Protein AF-A0A263CW49-F1 (afdb_monomer_lite)

Secondary structure (DSSP, 8-state):
--------------------TTSPPPPTT--HHHHHHHHHHHHHHHHHHHHHHHHHH-HHHHHHHHHHHHHHHHHHHHHHHHHHHHHHHHHHHHHH--TT----TT-HHHHHHHHHHHHHHHHHHH--

Structure (mmCIF, N/CA/C/O backbone):
data_AF-A0A263CW49-F1
#
_entry.id   AF-A0A263CW49-F1
#
loop_
_atom_site.group_PDB
_atom_site.id
_atom_site.type_symbol
_atom_site.label_atom_id
_atom_site.label_alt_id
_atom_site.label_comp_id
_atom_site.label_asym_id
_atom_site.label_entity_id
_atom_site.label_seq_id
_atom_site.pdbx_PDB_ins_code
_atom_site.Cartn_x
_atom_site.Cartn_y
_atom_site.Cartn_z
_atom_site.occupancy
_atom_site.B_iso_or_equiv
_atom_site.auth_seq_id
_atom_site.auth_comp_id
_atom_site.auth_asym_id
_atom_site.auth_atom_id
_atom_site.pdbx_PDB_model_num
ATOM 1 N N . MET A 1 1 ? 4.742 48.336 -56.434 1.00 47.12 1 MET A N 1
ATOM 2 C CA . MET A 1 1 ? 4.029 47.048 -56.283 1.00 47.12 1 MET A CA 1
ATOM 3 C C . MET A 1 1 ? 5.049 45.946 -56.022 1.00 47.12 1 MET A C 1
ATOM 5 O O . MET A 1 1 ? 5.746 45.574 -56.951 1.00 47.12 1 MET A O 1
ATOM 9 N N . SER A 1 2 ? 5.190 45.473 -54.781 1.00 49.81 2 SER A N 1
ATOM 10 C CA . SER A 1 2 ? 5.370 44.043 -54.469 1.00 49.81 2 SER A CA 1
ATOM 11 C C . SER A 1 2 ? 5.551 43.845 -52.970 1.00 49.81 2 SER A C 1
ATOM 13 O O . SER A 1 2 ? 6.375 44.474 -52.316 1.00 49.81 2 SER A O 1
ATOM 15 N N . ASN A 1 3 ? 4.680 42.992 -52.456 1.00 54.16 3 ASN A N 1
ATOM 16 C CA . ASN A 1 3 ? 4.465 42.637 -51.071 1.00 54.16 3 ASN A CA 1
ATOM 17 C C . ASN A 1 3 ? 5.457 41.526 -50.690 1.00 54.16 3 ASN A C 1
ATOM 19 O O . ASN A 1 3 ? 5.439 40.468 -51.309 1.00 54.16 3 ASN A O 1
ATOM 23 N N . ALA A 1 4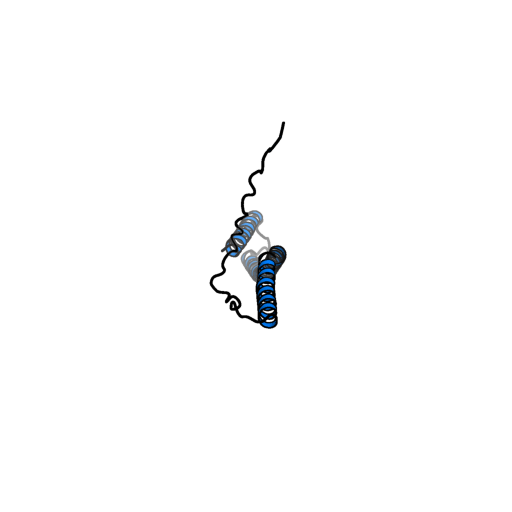 ? 6.299 41.737 -49.679 1.00 54.50 4 ALA A N 1
ATOM 24 C CA . ALA A 1 4 ? 7.113 40.677 -49.076 1.00 54.50 4 ALA A CA 1
ATOM 25 C C . ALA A 1 4 ? 6.914 40.700 -47.555 1.00 54.50 4 ALA A C 1
ATOM 27 O O . ALA A 1 4 ? 7.812 40.964 -46.760 1.00 54.50 4 ALA A O 1
ATOM 28 N N . THR A 1 5 ? 5.659 40.477 -47.172 1.00 58.03 5 THR A N 1
ATOM 29 C CA . THR A 1 5 ? 5.208 40.306 -45.795 1.00 58.03 5 THR A CA 1
ATOM 30 C C . THR A 1 5 ? 5.831 39.049 -45.174 1.00 58.03 5 THR A C 1
ATOM 32 O O . THR A 1 5 ? 5.652 37.940 -45.662 1.00 58.03 5 THR A O 1
ATOM 35 N N . SER A 1 6 ? 6.488 39.245 -44.028 1.00 54.38 6 SER A N 1
ATOM 36 C CA . SER A 1 6 ? 6.464 38.354 -42.859 1.00 54.38 6 SER A CA 1
ATOM 37 C C . SER A 1 6 ? 6.848 36.880 -43.074 1.00 54.38 6 SER A C 1
ATOM 39 O O . SER A 1 6 ? 6.021 35.972 -42.988 1.00 54.38 6 SER A O 1
ATOM 41 N N . ARG A 1 7 ? 8.153 36.604 -43.173 1.00 56.81 7 ARG A N 1
ATOM 42 C CA . ARG A 1 7 ? 8.697 35.283 -42.812 1.00 56.81 7 ARG A CA 1
ATOM 43 C C . ARG A 1 7 ? 8.836 35.217 -41.286 1.00 56.81 7 ARG A C 1
ATOM 45 O O . ARG A 1 7 ? 9.917 35.371 -40.726 1.00 56.81 7 ARG A O 1
ATOM 52 N N . LYS A 1 8 ? 7.685 35.089 -40.617 1.00 56.72 8 LYS A N 1
ATOM 53 C CA . LYS A 1 8 ? 7.547 34.937 -39.164 1.00 56.72 8 LYS A CA 1
ATOM 54 C C . LYS A 1 8 ? 8.493 33.857 -38.632 1.00 56.72 8 LYS A C 1
ATOM 56 O O . LYS A 1 8 ? 8.440 32.713 -39.069 1.00 56.72 8 LYS A O 1
ATOM 61 N N . TYR A 1 9 ? 9.309 34.250 -37.658 1.00 50.66 9 TYR A N 1
ATOM 62 C CA . TYR A 1 9 ? 9.736 33.488 -36.482 1.00 50.66 9 TYR A CA 1
ATOM 63 C C . TYR A 1 9 ? 9.395 31.988 -36.481 1.00 50.66 9 TYR A C 1
ATOM 65 O O . TYR A 1 9 ? 8.467 31.550 -35.802 1.00 50.66 9 TYR A O 1
ATOM 73 N N . ARG A 1 10 ? 10.194 31.170 -37.170 1.00 65.81 10 ARG A N 1
ATOM 74 C CA . ARG A 1 10 ? 10.241 29.730 -36.899 1.00 65.81 10 ARG A CA 1
ATOM 75 C C . ARG A 1 10 ? 11.298 29.515 -35.817 1.00 65.81 10 ARG A C 1
ATOM 77 O O . ARG A 1 10 ? 12.475 29.353 -36.121 1.00 65.81 10 ARG A O 1
ATOM 84 N N . ARG A 1 11 ? 10.898 29.627 -34.545 1.00 64.19 11 ARG A N 1
ATOM 85 C CA . ARG A 1 11 ? 11.788 29.317 -33.414 1.00 64.19 11 ARG A CA 1
ATOM 86 C C . ARG A 1 11 ? 12.133 27.822 -33.488 1.00 64.19 11 ARG A C 1
ATOM 88 O O . ARG A 1 11 ? 11.203 27.022 -33.608 1.00 64.19 11 ARG A O 1
ATOM 95 N N . PRO A 1 12 ? 13.416 27.426 -33.446 1.00 66.50 12 PRO A N 1
ATOM 96 C CA . PRO A 1 12 ? 13.763 26.019 -33.317 1.00 66.50 12 PRO A CA 1
ATOM 97 C C . PRO A 1 12 ? 13.229 25.523 -31.970 1.00 66.50 12 PRO A C 1
ATOM 99 O O . PRO A 1 12 ? 13.521 26.110 -30.927 1.00 66.50 12 PRO A O 1
ATOM 102 N N . VAL A 1 13 ? 12.406 24.475 -31.993 1.00 67.12 13 VAL A N 1
ATOM 103 C CA . VAL A 1 13 ? 12.046 23.748 -30.775 1.00 67.12 13 VAL A CA 1
ATOM 104 C C . VAL A 1 13 ? 13.323 23.053 -30.323 1.00 67.12 13 VAL A C 1
ATOM 106 O O . VAL A 1 13 ? 13.778 22.110 -30.966 1.00 67.12 13 VAL A O 1
ATOM 109 N N . ILE A 1 14 ? 13.942 23.565 -29.262 1.00 62.31 14 ILE A N 1
ATOM 110 C CA . ILE A 1 14 ? 15.033 22.867 -28.589 1.00 62.31 14 ILE A CA 1
ATOM 111 C C . ILE A 1 14 ? 14.366 21.697 -27.871 1.00 62.31 14 ILE A C 1
ATOM 113 O O . ILE A 1 14 ? 13.782 21.864 -26.803 1.00 62.31 14 ILE A O 1
ATOM 117 N N . VAL A 1 15 ? 14.366 20.527 -28.509 1.00 64.88 15 VAL A N 1
ATOM 118 C CA . VAL A 1 15 ? 14.022 19.278 -27.834 1.00 64.88 15 VAL A CA 1
ATOM 119 C C . VAL A 1 15 ? 15.187 18.988 -26.901 1.00 64.88 15 VAL A C 1
ATOM 121 O O . VAL A 1 15 ? 16.223 18.475 -27.318 1.00 64.88 15 VAL A O 1
ATOM 124 N N . THR A 1 16 ? 15.055 19.394 -25.643 1.00 58.44 16 THR A N 1
ATOM 125 C CA . THR A 1 16 ? 15.989 19.006 -24.590 1.00 58.44 16 THR A CA 1
ATOM 126 C C . THR A 1 16 ? 15.700 17.548 -24.258 1.00 58.44 16 THR A C 1
ATOM 128 O O . THR A 1 16 ? 14.916 17.243 -23.362 1.00 58.44 16 THR A O 1
ATOM 131 N N . THR A 1 17 ? 16.263 16.626 -25.038 1.00 64.38 17 THR A N 1
ATOM 132 C CA . THR A 1 17 ? 16.226 15.202 -24.702 1.00 64.38 17 THR A CA 1
ATOM 133 C C . THR A 1 17 ? 16.991 15.032 -23.389 1.00 64.38 17 THR A C 1
ATOM 135 O O . THR A 1 17 ? 18.171 15.401 -23.348 1.00 64.38 17 THR A O 1
ATOM 138 N N . PRO A 1 18 ? 16.369 14.534 -22.304 1.00 60.56 18 PRO A N 1
ATOM 139 C CA . PRO A 1 18 ? 17.100 14.251 -21.080 1.00 60.56 18 PRO A CA 1
ATOM 140 C C . PRO A 1 18 ? 18.159 13.197 -21.409 1.00 60.56 18 PRO A C 1
ATOM 142 O O . PRO A 1 18 ? 17.847 12.074 -21.795 1.00 60.56 18 PRO A O 1
ATOM 145 N N . SER A 1 19 ? 19.428 13.593 -21.345 1.00 54.06 19 SER A N 1
ATOM 146 C CA . SER A 1 19 ? 20.546 12.677 -21.526 1.00 54.06 19 SER A CA 1
ATOM 147 C C . SER A 1 19 ? 20.678 11.858 -20.247 1.00 54.06 19 SER A C 1
ATOM 149 O O . SER A 1 19 ? 21.348 12.301 -19.318 1.00 54.06 19 SER A O 1
ATOM 151 N N . SER A 1 20 ? 20.028 10.693 -20.185 1.00 60.06 20 SER A N 1
ATOM 152 C CA . SER A 1 20 ? 20.302 9.703 -19.139 1.00 60.06 20 SER A CA 1
ATOM 153 C C . SER A 1 20 ? 21.789 9.326 -19.211 1.00 60.06 20 SER A C 1
ATOM 155 O O . SER A 1 20 ? 22.239 8.898 -20.276 1.00 60.06 20 SER A O 1
ATOM 157 N N . PRO A 1 21 ? 22.579 9.542 -18.144 1.00 59.69 21 PRO A N 1
ATOM 158 C CA . PRO A 1 21 ? 24.031 9.373 -18.191 1.00 59.69 21 PRO A CA 1
ATOM 159 C C . PRO A 1 21 ? 24.480 7.905 -18.263 1.00 59.69 21 PRO A C 1
ATOM 161 O O . PRO A 1 21 ? 25.603 7.657 -18.687 1.00 59.69 21 PRO A O 1
ATOM 164 N N . ASP A 1 22 ? 23.606 6.952 -17.922 1.00 63.31 22 ASP A N 1
ATOM 165 C CA . ASP A 1 22 ? 23.983 5.544 -17.720 1.00 63.31 22 ASP A CA 1
ATOM 166 C C . ASP A 1 22 ? 23.523 4.575 -18.819 1.00 63.31 22 ASP A C 1
ATOM 168 O O . ASP A 1 22 ? 23.857 3.395 -18.759 1.00 63.31 22 ASP A O 1
ATOM 172 N N . THR A 1 23 ? 22.787 5.029 -19.841 1.00 66.00 23 THR A N 1
ATOM 173 C CA . THR A 1 23 ? 22.389 4.155 -20.958 1.00 66.00 23 THR A CA 1
ATOM 174 C C . THR A 1 23 ? 23.393 4.312 -22.105 1.00 66.00 23 THR A C 1
ATOM 176 O O . THR A 1 23 ? 23.416 5.374 -22.741 1.00 66.00 23 THR A O 1
ATOM 179 N N . PRO A 1 24 ? 24.228 3.294 -22.403 1.00 70.44 24 PRO A N 1
ATOM 180 C CA . PRO A 1 24 ? 25.146 3.353 -23.532 1.00 70.44 24 PRO A CA 1
ATOM 181 C C . PRO A 1 24 ? 24.330 3.507 -24.810 1.00 70.44 24 PRO A C 1
ATOM 183 O O . PRO A 1 24 ? 23.423 2.719 -25.064 1.00 70.44 24 PRO A O 1
ATOM 186 N N . ARG A 1 25 ? 24.621 4.548 -25.592 1.00 75.62 25 ARG A N 1
ATOM 187 C CA . ARG A 1 25 ? 23.995 4.725 -26.905 1.00 75.62 25 ARG A CA 1
ATOM 188 C C . ARG A 1 25 ? 24.681 3.811 -27.917 1.00 75.62 25 ARG A C 1
ATOM 190 O O . ARG A 1 25 ? 25.881 3.558 -27.764 1.00 75.62 25 ARG A O 1
ATOM 197 N N . PRO A 1 26 ? 23.977 3.398 -28.982 1.00 81.25 26 PRO A N 1
ATOM 198 C CA . PRO A 1 26 ? 24.603 2.696 -30.088 1.00 81.25 26 PRO A CA 1
ATOM 199 C C . PRO A 1 26 ? 25.754 3.533 -30.656 1.00 81.25 26 PRO A C 1
ATOM 201 O O . PRO A 1 26 ? 25.667 4.766 -30.734 1.00 81.25 26 PRO A O 1
ATOM 204 N N . ALA A 1 27 ? 26.843 2.866 -31.037 1.00 80.44 27 ALA A N 1
ATOM 205 C CA . ALA A 1 27 ? 27.970 3.516 -31.695 1.00 80.44 27 ALA A CA 1
ATOM 206 C C . ALA A 1 27 ? 27.534 4.124 -33.043 1.00 80.44 27 ALA A C 1
ATOM 208 O O . ALA A 1 27 ? 26.543 3.710 -33.642 1.00 80.44 27 ALA A O 1
ATOM 209 N N . LYS A 1 28 ? 28.260 5.136 -33.533 1.00 80.69 28 LYS A N 1
ATOM 210 C CA . LYS A 1 28 ? 27.883 5.865 -34.765 1.00 80.69 28 LYS A CA 1
ATOM 211 C C . LYS A 1 28 ? 27.947 5.001 -36.031 1.00 80.69 28 LYS A C 1
ATOM 213 O O . LYS A 1 28 ? 27.364 5.367 -37.044 1.00 80.69 28 LYS A O 1
ATOM 218 N N . ASP A 1 29 ? 28.667 3.895 -35.956 1.00 87.38 29 ASP A N 1
ATOM 219 C CA . ASP A 1 29 ? 28.878 2.862 -36.964 1.00 87.38 29 ASP A CA 1
ATOM 220 C C . ASP A 1 29 ? 28.071 1.581 -36.677 1.00 87.38 29 ASP A C 1
ATOM 222 O O . ASP A 1 29 ? 28.289 0.558 -37.323 1.00 87.38 29 ASP A O 1
ATOM 226 N N . ALA A 1 30 ? 27.128 1.628 -35.725 1.00 85.06 30 ALA A N 1
ATOM 227 C CA . ALA A 1 30 ? 26.263 0.499 -35.412 1.00 85.06 30 ALA A CA 1
ATOM 228 C C . ALA A 1 30 ? 25.410 0.091 -36.624 1.00 85.06 30 ALA A C 1
ATOM 230 O O . ALA A 1 30 ? 24.834 0.923 -37.330 1.00 85.06 30 ALA A O 1
ATOM 231 N N . SER A 1 31 ? 25.315 -1.218 -36.834 1.00 90.44 31 SER A N 1
ATOM 232 C CA . SER A 1 31 ? 24.428 -1.815 -37.836 1.00 90.44 31 SER A CA 1
ATOM 233 C C . SER A 1 31 ? 22.951 -1.624 -37.468 1.00 90.44 31 SER A C 1
ATOM 235 O O . SER A 1 31 ? 22.614 -1.376 -36.309 1.00 90.44 31 SER A O 1
ATOM 237 N N . ALA A 1 32 ? 22.054 -1.755 -38.451 1.00 90.94 32 ALA A N 1
ATOM 238 C CA . ALA A 1 32 ? 20.611 -1.627 -38.234 1.00 90.94 32 ALA A CA 1
ATOM 239 C C . ALA A 1 32 ? 20.103 -2.583 -37.138 1.00 90.94 32 ALA A C 1
ATOM 241 O O . ALA A 1 32 ? 19.413 -2.140 -36.224 1.00 90.94 32 ALA A O 1
ATOM 242 N N . ASP A 1 33 ? 20.547 -3.841 -37.170 1.00 90.56 33 ASP A N 1
ATOM 243 C CA . ASP A 1 33 ? 20.179 -4.873 -36.193 1.00 90.56 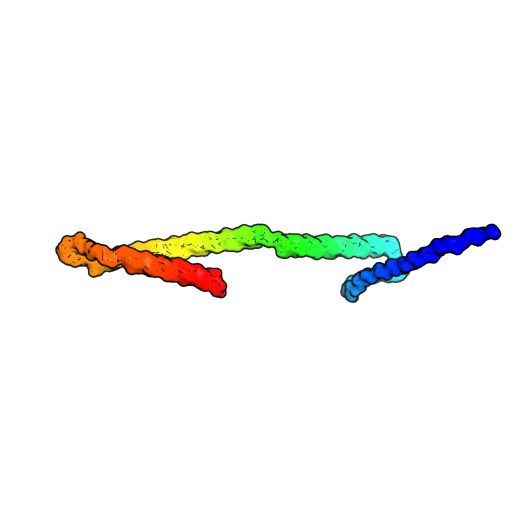33 ASP A CA 1
ATOM 244 C C . ASP A 1 33 ? 20.585 -4.486 -34.760 1.00 90.56 33 ASP A C 1
ATOM 246 O O . ASP A 1 33 ? 19.849 -4.712 -33.801 1.00 9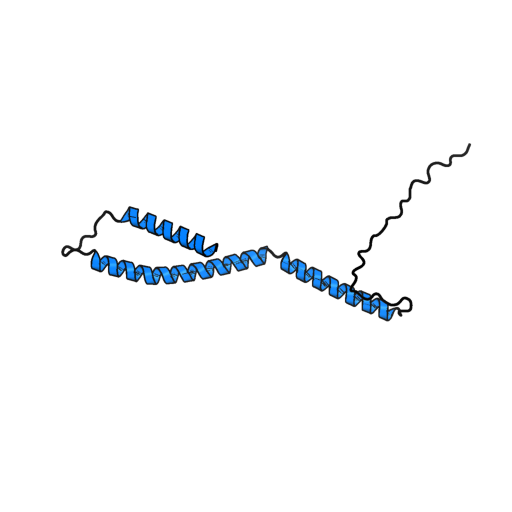0.56 33 ASP A O 1
ATOM 250 N N . GLN A 1 34 ? 21.749 -3.849 -34.594 1.00 85.44 34 GLN A N 1
ATOM 251 C CA . GLN A 1 34 ? 22.223 -3.385 -33.285 1.00 85.44 34 GLN A CA 1
ATOM 252 C C . GLN A 1 34 ? 21.399 -2.207 -32.755 1.00 85.44 34 GLN A C 1
ATOM 254 O O . GLN A 1 34 ? 21.175 -2.105 -31.550 1.00 85.44 34 GLN A O 1
ATOM 259 N N . ILE A 1 35 ? 20.947 -1.318 -33.642 1.00 90.19 35 ILE A N 1
ATOM 260 C CA . ILE A 1 35 ? 20.067 -0.203 -33.273 1.00 90.19 35 ILE A CA 1
ATOM 261 C C . ILE A 1 35 ? 18.685 -0.734 -32.878 1.00 90.19 35 ILE A C 1
ATOM 263 O O . ILE A 1 35 ? 18.111 -0.264 -31.897 1.00 90.19 35 ILE A O 1
ATOM 267 N N . GLU A 1 36 ? 18.160 -1.721 -33.604 1.00 90.62 36 GLU A N 1
ATOM 268 C CA . GLU A 1 36 ? 16.877 -2.354 -33.292 1.00 90.62 36 GLU A CA 1
ATOM 269 C C . GLU A 1 36 ? 16.911 -3.040 -31.920 1.00 90.62 36 GLU A C 1
ATOM 271 O O . GLU A 1 36 ? 16.069 -2.743 -31.070 1.00 90.62 36 GLU A O 1
ATOM 276 N N . ALA A 1 37 ? 17.952 -3.832 -31.647 1.00 89.44 37 ALA A N 1
ATOM 277 C CA . ALA A 1 37 ? 18.148 -4.472 -30.347 1.00 89.44 37 ALA A CA 1
ATOM 278 C C . ALA A 1 37 ? 18.238 -3.458 -29.187 1.00 89.44 37 ALA A C 1
ATOM 280 O O . ALA A 1 37 ? 17.697 -3.687 -28.102 1.00 89.44 37 ALA A O 1
ATOM 281 N N . ASP A 1 38 ? 18.892 -2.313 -29.398 1.00 87.50 38 ASP A N 1
ATOM 282 C CA . ASP A 1 38 ? 19.005 -1.271 -28.373 1.00 87.50 38 ASP A CA 1
ATOM 283 C C . ASP A 1 38 ? 17.672 -0.558 -28.096 1.00 87.50 38 ASP A C 1
ATOM 285 O O . ASP A 1 38 ? 17.338 -0.241 -26.947 1.00 87.50 38 ASP A O 1
ATOM 289 N N . ILE A 1 39 ? 16.874 -0.347 -29.145 1.00 89.88 39 ILE A N 1
ATOM 290 C CA . ILE A 1 39 ? 15.519 0.198 -29.028 1.00 89.88 39 ILE A CA 1
ATOM 291 C C . ILE A 1 39 ? 14.628 -0.773 -28.256 1.00 89.88 39 ILE A C 1
ATOM 293 O O . ILE A 1 39 ? 13.885 -0.337 -27.374 1.00 89.88 39 ILE A O 1
ATOM 297 N N . GLU A 1 40 ? 14.689 -2.068 -28.559 1.00 91.69 40 GLU A N 1
ATOM 298 C CA . GLU A 1 40 ? 13.929 -3.092 -27.838 1.00 91.69 40 GLU A CA 1
ATOM 299 C C . GLU A 1 40 ? 14.307 -3.136 -26.360 1.00 91.69 40 GLU A C 1
ATOM 301 O O . GLU A 1 40 ? 13.426 -3.065 -25.498 1.00 91.69 40 GLU A O 1
ATOM 306 N N . ARG A 1 41 ? 15.610 -3.150 -26.060 1.00 88.88 41 ARG A N 1
ATOM 307 C CA . ARG A 1 41 ? 16.129 -3.080 -24.691 1.00 88.88 41 ARG A CA 1
ATOM 308 C C . ARG A 1 41 ? 15.610 -1.844 -23.958 1.00 88.88 41 ARG A C 1
ATOM 310 O O . ARG A 1 41 ? 15.047 -1.963 -22.873 1.00 88.88 41 ARG A O 1
ATOM 317 N N . THR A 1 42 ? 15.732 -0.667 -24.569 1.00 89.75 42 THR A N 1
ATOM 318 C CA . THR A 1 42 ? 15.287 0.595 -23.960 1.00 89.75 42 THR A CA 1
ATOM 319 C C . THR A 1 42 ? 13.772 0.608 -23.741 1.00 89.75 42 THR A C 1
ATOM 321 O O . THR A 1 42 ? 13.293 1.080 -22.711 1.00 89.75 42 THR A O 1
ATOM 324 N N . ARG A 1 43 ? 12.987 0.063 -24.678 1.00 91.50 43 ARG A N 1
ATOM 325 C CA . ARG A 1 43 ? 11.531 -0.074 -24.514 1.00 91.50 43 ARG A CA 1
ATOM 326 C C . ARG A 1 43 ? 11.173 -1.019 -23.374 1.00 91.50 43 ARG A C 1
ATOM 328 O O . ARG A 1 43 ? 10.247 -0.711 -22.629 1.00 91.50 43 ARG A O 1
ATOM 335 N N . ALA A 1 44 ? 11.895 -2.125 -23.220 1.00 89.56 44 ALA A N 1
ATOM 336 C CA . ALA A 1 44 ? 11.692 -3.055 -22.116 1.00 89.56 44 ALA A CA 1
ATOM 337 C C . ALA A 1 44 ? 12.037 -2.410 -20.762 1.00 89.56 44 ALA A C 1
ATOM 339 O O . ALA A 1 44 ? 11.245 -2.502 -19.824 1.00 89.56 44 ALA A O 1
ATOM 340 N N . GLU A 1 45 ? 13.163 -1.695 -20.674 1.00 85.94 45 G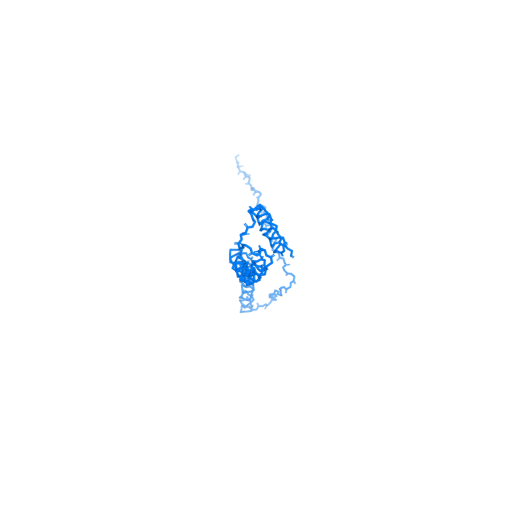LU A N 1
ATOM 341 C CA . GLU A 1 45 ? 13.563 -0.942 -19.476 1.00 85.94 45 GLU A CA 1
ATOM 342 C C . GLU A 1 45 ? 12.501 0.100 -19.094 1.00 85.94 45 GLU A C 1
ATOM 344 O O . GLU A 1 45 ? 12.067 0.162 -17.941 1.00 85.94 45 GLU A O 1
ATOM 349 N N . LEU A 1 46 ? 12.012 0.874 -20.069 1.00 92.00 46 LEU A N 1
ATOM 350 C CA . LEU A 1 46 ? 10.942 1.845 -19.844 1.00 92.00 46 LEU A CA 1
ATOM 351 C C . LEU A 1 46 ? 9.626 1.166 -19.443 1.00 92.00 46 LEU A C 1
ATOM 353 O O . LEU A 1 46 ? 8.975 1.639 -18.513 1.00 92.00 46 LEU A O 1
ATOM 357 N N . GLY A 1 47 ? 9.264 0.047 -20.075 1.00 89.69 47 GLY A N 1
ATOM 358 C CA . GLY A 1 47 ? 8.095 -0.754 -19.702 1.00 89.69 47 GLY A CA 1
ATOM 359 C C . GLY A 1 47 ? 8.143 -1.180 -18.236 1.00 89.69 47 GLY A C 1
ATOM 360 O O . GLY A 1 47 ? 7.231 -0.865 -17.476 1.00 89.69 47 GLY A O 1
ATOM 361 N N . HIS A 1 48 ? 9.268 -1.752 -17.801 1.00 87.75 48 HIS A N 1
ATOM 362 C CA . HIS A 1 48 ? 9.477 -2.140 -16.406 1.00 87.75 48 HIS A CA 1
ATOM 363 C C . HIS A 1 48 ? 9.369 -0.948 -15.438 1.00 87.75 48 HIS A C 1
ATOM 365 O O . HIS A 1 48 ? 8.798 -1.069 -14.353 1.00 87.75 48 HIS A O 1
ATOM 371 N N . THR A 1 49 ? 9.890 0.230 -15.805 1.00 90.00 49 THR A N 1
ATOM 372 C CA . THR A 1 49 ? 9.758 1.423 -14.947 1.00 90.00 49 THR A CA 1
ATOM 373 C C . THR A 1 49 ? 8.324 1.934 -14.846 1.00 90.00 49 THR A C 1
ATOM 375 O O . THR A 1 49 ? 7.922 2.382 -13.771 1.00 90.00 49 THR A O 1
ATOM 378 N N . VAL A 1 50 ? 7.549 1.857 -15.932 1.00 91.31 50 VAL A N 1
ATOM 379 C CA . VAL A 1 50 ? 6.130 2.227 -15.926 1.00 91.31 50 VAL A CA 1
ATOM 380 C C . VAL A 1 50 ? 5.349 1.257 -15.051 1.00 91.31 50 VAL A C 1
ATOM 382 O O . VAL A 1 50 ? 4.608 1.720 -14.190 1.00 91.31 50 VAL A O 1
ATOM 385 N N . ASP A 1 51 ? 5.581 -0.048 -15.182 1.00 85.94 51 ASP A N 1
ATOM 386 C CA . ASP A 1 51 ? 4.925 -1.065 -14.355 1.00 85.94 51 ASP A CA 1
ATOM 387 C C . ASP A 1 51 ? 5.229 -0.863 -12.863 1.00 85.94 51 ASP A C 1
ATOM 389 O O . ASP A 1 51 ? 4.312 -0.790 -12.042 1.00 85.94 51 ASP A O 1
ATOM 393 N N . ALA A 1 52 ? 6.502 -0.658 -12.507 1.00 86.06 52 ALA A N 1
ATOM 394 C CA . ALA A 1 52 ? 6.911 -0.383 -11.130 1.00 86.06 52 ALA A CA 1
ATOM 395 C C . ALA A 1 52 ? 6.315 0.929 -10.583 1.00 86.06 52 ALA A C 1
ATOM 397 O O . ALA A 1 52 ? 6.005 1.040 -9.391 1.00 86.06 52 ALA A O 1
ATOM 398 N N . LEU A 1 53 ? 6.154 1.951 -11.431 1.00 87.69 53 LEU A N 1
ATOM 399 C CA . LEU A 1 53 ? 5.506 3.200 -11.036 1.00 87.69 53 LEU A CA 1
ATOM 400 C C . LEU A 1 53 ? 3.994 3.014 -10.872 1.00 87.69 53 LEU A C 1
ATOM 402 O O . LEU A 1 53 ? 3.427 3.516 -9.903 1.00 87.69 53 LEU A O 1
ATOM 406 N N . SER A 1 54 ? 3.349 2.267 -11.762 1.00 85.50 54 SER A N 1
ATOM 407 C CA . SER A 1 54 ? 1.936 1.908 -11.656 1.00 85.50 54 SER A CA 1
ATOM 408 C C . SER A 1 54 ? 1.653 1.111 -10.385 1.00 85.50 54 SER A C 1
ATOM 410 O O . SER A 1 54 ? 0.686 1.417 -9.690 1.00 85.50 54 SER A O 1
ATOM 412 N N . GLU A 1 55 ? 2.528 0.177 -10.014 1.00 84.38 55 GLU A N 1
ATOM 413 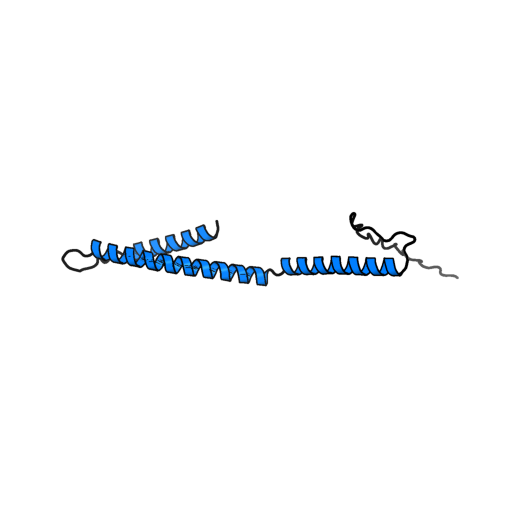C CA . GLU A 1 55 ? 2.441 -0.555 -8.747 1.00 84.38 55 GLU A CA 1
ATOM 414 C C . GLU A 1 55 ? 2.563 0.385 -7.533 1.00 84.38 55 GLU A C 1
ATOM 416 O O . GLU A 1 55 ? 1.773 0.314 -6.586 1.00 84.38 55 GLU A O 1
ATOM 421 N N . LYS A 1 56 ? 3.509 1.334 -7.568 1.00 82.44 56 LYS A N 1
ATOM 422 C CA . LYS A 1 56 ? 3.660 2.344 -6.505 1.00 82.44 56 LYS A CA 1
ATOM 423 C C . LYS A 1 56 ? 2.454 3.279 -6.404 1.00 82.44 56 LYS A C 1
ATOM 425 O O . LYS A 1 56 ? 2.131 3.719 -5.300 1.00 82.44 56 LYS A O 1
ATOM 430 N N . LEU A 1 57 ? 1.811 3.588 -7.529 1.0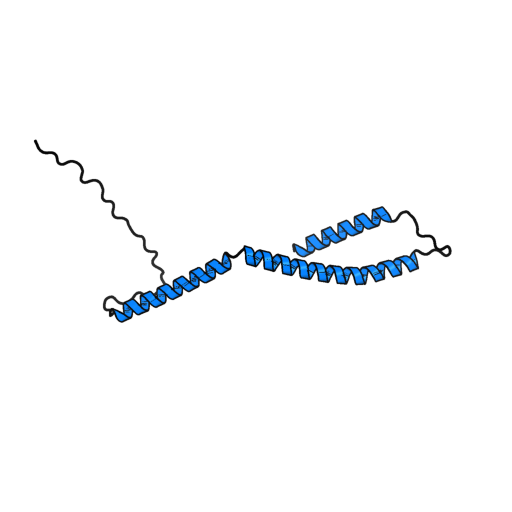0 82.00 57 LEU A N 1
ATOM 431 C CA . LEU A 1 57 ? 0.641 4.463 -7.602 1.00 82.00 57 LEU A CA 1
ATOM 432 C C . LEU A 1 57 ? -0.687 3.729 -7.355 1.00 82.00 57 LEU A C 1
ATOM 434 O O . LEU A 1 57 ? -1.718 4.394 -7.227 1.00 82.00 57 LEU A O 1
ATOM 438 N N . ASP A 1 58 ? -0.687 2.400 -7.196 1.00 86.38 58 ASP A N 1
ATOM 439 C CA . ASP A 1 58 ? -1.864 1.631 -6.773 1.00 86.38 58 ASP A CA 1
ATOM 440 C C . ASP A 1 58 ? -2.140 1.781 -5.264 1.00 86.38 58 ASP A C 1
ATOM 442 O O . ASP A 1 58 ? -2.127 0.847 -4.453 1.00 86.38 58 ASP A O 1
ATOM 446 N N . VAL A 1 59 ? -2.441 3.017 -4.874 1.00 82.12 59 VAL A N 1
ATOM 447 C CA . VAL A 1 59 ? -2.821 3.400 -3.511 1.00 82.12 59 VAL A CA 1
ATOM 448 C C . VAL A 1 59 ? -4.108 2.715 -3.057 1.00 82.12 59 VAL A C 1
ATOM 450 O O . VAL A 1 59 ? -4.334 2.553 -1.860 1.00 82.12 59 VAL A O 1
ATOM 453 N N . LYS A 1 60 ? -4.965 2.294 -3.994 1.00 78.81 60 LYS A N 1
ATOM 454 C CA . LYS A 1 60 ? -6.237 1.637 -3.687 1.00 78.81 60 LYS A CA 1
ATOM 455 C C . LYS A 1 60 ? -6.000 0.224 -3.172 1.00 78.81 60 LYS A C 1
ATOM 457 O O . LYS A 1 60 ? -6.592 -0.145 -2.154 1.00 78.81 60 LYS A O 1
ATOM 462 N N . SER A 1 61 ? -5.154 -0.548 -3.851 1.00 80.56 61 SER A N 1
ATOM 463 C CA . SER A 1 61 ? -4.745 -1.869 -3.374 1.00 80.56 61 SER A CA 1
ATOM 464 C C . SER A 1 61 ? -3.970 -1.760 -2.061 1.00 80.56 61 SER A C 1
ATOM 466 O O . SER A 1 61 ? -4.329 -2.420 -1.085 1.00 80.56 61 SER A O 1
ATOM 468 N N . GLN A 1 62 ? -3.015 -0.826 -1.963 1.00 79.88 62 GLN A N 1
ATOM 469 C CA . GLN A 1 62 ? -2.270 -0.593 -0.717 1.00 79.88 62 GLN A CA 1
ATOM 470 C C . GLN A 1 62 ? -3.189 -0.223 0.463 1.00 79.88 62 GLN A C 1
ATOM 472 O O . GLN A 1 62 ? -3.035 -0.760 1.562 1.00 79.88 62 GLN A O 1
ATOM 477 N N . ALA A 1 63 ? -4.185 0.642 0.246 1.00 83.25 63 ALA A N 1
ATOM 478 C CA . ALA A 1 63 ? -5.151 1.018 1.277 1.00 83.25 63 ALA A CA 1
ATOM 479 C C . ALA A 1 63 ? -6.026 -0.166 1.711 1.00 83.25 63 ALA A C 1
ATOM 481 O O . ALA A 1 63 ? -6.230 -0.360 2.909 1.00 83.25 63 ALA A O 1
ATOM 482 N N . ARG A 1 64 ? -6.515 -0.977 0.764 1.00 82.50 64 ARG A N 1
ATOM 483 C CA . ARG A 1 64 ? -7.300 -2.187 1.069 1.00 82.50 64 ARG A CA 1
ATOM 484 C C . ARG A 1 64 ? -6.495 -3.177 1.903 1.00 82.50 64 ARG A C 1
ATOM 486 O O . ARG A 1 64 ? -6.949 -3.559 2.977 1.00 82.50 64 ARG A O 1
ATOM 493 N N . ASN A 1 65 ? -5.269 -3.475 1.482 1.00 83.44 65 ASN A N 1
ATOM 494 C CA . ASN A 1 65 ? -4.373 -4.367 2.215 1.00 83.44 65 ASN A CA 1
ATOM 495 C C . ASN A 1 65 ? -4.115 -3.857 3.639 1.00 83.44 65 ASN A C 1
ATOM 497 O O . ASN A 1 65 ? -4.101 -4.639 4.590 1.00 83.44 65 ASN A O 1
ATOM 501 N N . LYS A 1 66 ? -3.965 -2.535 3.818 1.00 85.56 66 LYS A N 1
ATOM 502 C CA . LYS A 1 66 ? -3.761 -1.966 5.153 1.00 85.56 66 LYS A CA 1
ATOM 503 C C . LYS A 1 66 ? -5.009 -2.046 6.031 1.00 85.56 66 LYS A C 1
ATOM 505 O O . LYS A 1 66 ? -4.885 -2.288 7.230 1.00 85.56 66 LYS A O 1
ATOM 510 N N . VAL A 1 67 ? -6.195 -1.856 5.456 1.00 87.62 67 VAL A N 1
ATOM 511 C CA . VAL A 1 67 ? -7.469 -2.021 6.171 1.00 87.62 67 VAL A CA 1
ATOM 512 C C . VAL A 1 67 ? -7.649 -3.468 6.623 1.00 87.62 67 VAL A C 1
ATOM 514 O O . VAL A 1 67 ? -8.022 -3.689 7.776 1.00 87.62 67 VAL A O 1
ATOM 517 N N . ASP A 1 68 ? -7.338 -4.437 5.766 1.00 89.94 68 ASP A N 1
ATOM 518 C CA . ASP A 1 68 ? -7.465 -5.855 6.103 1.00 89.94 68 ASP A CA 1
ATOM 519 C C . ASP A 1 68 ? -6.475 -6.275 7.206 1.00 89.94 68 ASP A C 1
ATOM 521 O O . ASP A 1 68 ? -6.890 -6.904 8.183 1.00 89.94 68 ASP A O 1
ATOM 525 N N . ASP A 1 69 ? -5.214 -5.824 7.144 1.00 85.62 69 ASP A N 1
ATOM 526 C CA . ASP A 1 69 ? -4.215 -6.009 8.218 1.00 85.62 69 ASP A CA 1
ATOM 527 C C . ASP A 1 69 ? -4.704 -5.413 9.552 1.00 85.62 69 ASP A C 1
ATOM 529 O O . ASP A 1 69 ? -4.665 -6.066 10.599 1.00 85.62 69 ASP A O 1
ATOM 533 N N . VAL A 1 70 ? -5.243 -4.190 9.530 1.00 87.25 70 VAL A N 1
ATOM 534 C CA . VAL A 1 70 ? -5.790 -3.544 10.736 1.00 87.25 70 VAL A CA 1
ATOM 535 C C . VAL A 1 70 ? -6.996 -4.310 11.280 1.00 87.25 70 VAL A C 1
ATOM 537 O O . VAL A 1 70 ? -7.089 -4.516 12.492 1.00 87.25 70 VAL A O 1
ATOM 540 N N . LYS A 1 71 ? -7.906 -4.765 10.416 1.00 84.56 71 LYS A N 1
ATOM 541 C CA . LYS A 1 71 ? -9.088 -5.538 10.816 1.00 84.56 71 LYS A CA 1
ATOM 542 C C . LYS A 1 71 ? -8.697 -6.869 11.453 1.00 84.56 71 LYS A C 1
ATOM 544 O O . LYS A 1 71 ? -9.277 -7.249 12.476 1.00 84.56 71 LYS A O 1
ATOM 549 N N . GLN A 1 72 ? -7.712 -7.560 10.886 1.00 85.56 72 GLN A N 1
ATOM 550 C CA . GLN A 1 72 ? -7.210 -8.817 11.432 1.00 85.56 72 GLN A CA 1
ATOM 551 C C . GLN A 1 72 ? -6.593 -8.600 12.819 1.00 85.56 72 GLN A C 1
ATOM 553 O O . GLN A 1 72 ? -7.011 -9.255 13.777 1.00 85.56 72 GLN A O 1
ATOM 558 N N . ARG A 1 73 ? -5.706 -7.606 12.962 1.00 82.56 73 ARG A N 1
ATOM 559 C CA . ARG A 1 73 ? -5.101 -7.244 14.257 1.00 82.56 73 ARG A CA 1
ATOM 560 C C . ARG A 1 73 ? -6.144 -6.838 15.295 1.00 82.56 73 ARG A C 1
ATOM 562 O O . ARG A 1 73 ? -6.058 -7.257 16.447 1.00 82.56 73 ARG A O 1
ATOM 569 N N . ALA A 1 74 ? -7.147 -6.055 14.900 1.00 82.88 74 ALA A N 1
ATOM 570 C CA . ALA A 1 74 ? -8.229 -5.644 15.789 1.00 82.88 74 ALA A CA 1
ATOM 571 C C . ALA A 1 74 ? -9.059 -6.845 16.264 1.00 82.88 74 ALA A C 1
ATOM 573 O O . ALA A 1 74 ? -9.393 -6.936 17.442 1.00 82.88 74 ALA A O 1
ATOM 574 N N . THR A 1 75 ? -9.351 -7.794 15.372 1.00 84.50 75 THR A N 1
ATOM 575 C CA . THR A 1 75 ? -10.102 -9.013 15.712 1.00 84.50 75 THR A CA 1
ATOM 576 C C . THR A 1 75 ? -9.318 -9.897 16.682 1.00 84.50 75 THR A C 1
ATOM 578 O O . THR A 1 75 ? -9.883 -10.422 17.642 1.00 84.50 75 THR A O 1
ATOM 581 N N . GLU A 1 76 ? -8.012 -10.043 16.471 1.00 84.88 76 GLU A N 1
ATOM 582 C CA . GLU A 1 76 ? -7.135 -10.827 17.341 1.00 84.88 76 GLU A CA 1
ATOM 583 C C . GLU A 1 76 ? -6.980 -10.194 18.733 1.00 84.88 76 GLU A C 1
ATOM 585 O O . GLU A 1 76 ? -7.116 -10.874 19.758 1.00 84.88 76 GLU A O 1
ATOM 590 N N . GLN A 1 77 ? -6.809 -8.871 18.787 1.00 81.81 77 GLN A N 1
ATOM 591 C CA . GLN A 1 77 ? -6.795 -8.122 20.044 1.00 81.81 77 GLN A CA 1
ATOM 592 C C . GLN A 1 77 ? -8.142 -8.197 20.766 1.00 81.81 77 GLN A C 1
ATOM 594 O O . GLN A 1 77 ? -8.162 -8.404 21.977 1.00 81.81 77 GLN A O 1
ATOM 599 N N . ALA A 1 78 ? -9.262 -8.094 20.046 1.00 80.00 78 ALA A N 1
ATOM 600 C CA . ALA A 1 78 ? -10.596 -8.211 20.627 1.00 80.00 78 ALA A CA 1
ATOM 601 C C . ALA A 1 78 ? -10.838 -9.602 21.226 1.00 80.00 78 ALA A C 1
ATOM 603 O O . ALA A 1 78 ? -11.349 -9.702 22.339 1.00 80.00 78 ALA A O 1
ATOM 604 N N . ARG A 1 79 ? -10.419 -10.676 20.543 1.00 83.38 79 ARG A N 1
ATOM 605 C CA . ARG A 1 79 ? -10.487 -12.044 21.088 1.00 83.38 79 ARG A CA 1
ATOM 606 C C . ARG A 1 79 ? -9.636 -12.185 22.345 1.00 83.38 79 ARG A C 1
ATOM 608 O O . ARG A 1 79 ? -10.118 -12.691 23.355 1.00 83.38 79 ARG A O 1
ATOM 615 N N . THR A 1 80 ? -8.406 -11.678 22.314 1.00 80.25 80 THR A N 1
ATOM 616 C CA . THR A 1 80 ? -7.506 -11.704 23.477 1.00 80.25 80 THR A CA 1
ATOM 617 C C . THR A 1 80 ? -8.104 -10.939 24.659 1.00 80.25 80 THR A C 1
ATOM 619 O O . THR A 1 80 ? -8.132 -11.449 25.781 1.00 80.25 80 THR A O 1
ATOM 622 N N . ALA A 1 81 ? -8.651 -9.749 24.403 1.00 81.25 81 ALA A N 1
ATOM 623 C CA . ALA A 1 81 ? -9.322 -8.927 25.402 1.00 81.25 81 ALA A CA 1
ATOM 624 C C . ALA A 1 81 ? -10.603 -9.585 25.933 1.00 81.25 81 ALA A C 1
ATOM 626 O O . ALA A 1 81 ? -10.884 -9.475 27.119 1.00 81.25 81 ALA A O 1
ATOM 627 N N . GLN A 1 82 ? -11.358 -10.306 25.101 1.00 81.56 82 GLN A N 1
ATOM 628 C CA . GLN A 1 82 ? -12.551 -11.035 25.531 1.00 81.56 82 GLN A CA 1
ATOM 629 C C . GLN A 1 82 ? -12.199 -12.185 26.483 1.00 81.56 82 GLN A C 1
ATOM 631 O O . GLN A 1 82 ? -12.882 -12.372 27.490 1.00 81.56 82 GLN A O 1
ATOM 636 N N . VAL A 1 83 ? -11.125 -12.928 26.198 1.00 82.44 83 VAL A N 1
ATOM 637 C CA . VAL A 1 83 ? -10.640 -14.009 27.072 1.00 82.44 83 VAL A CA 1
ATOM 638 C C . VAL A 1 83 ? -10.191 -13.451 28.425 1.00 82.44 83 VAL A C 1
ATOM 640 O O . VAL A 1 83 ? -10.632 -13.940 29.463 1.00 82.44 83 VAL A O 1
ATOM 643 N N . HIS A 1 84 ? -9.388 -12.384 28.428 1.00 77.69 84 HIS A N 1
ATOM 644 C CA . HIS A 1 84 ? -8.926 -11.749 29.670 1.00 77.69 84 HIS A CA 1
ATOM 645 C C . HIS A 1 84 ? -10.068 -11.045 30.416 1.00 77.69 84 HIS A C 1
ATOM 647 O O . HIS A 1 84 ? -10.144 -11.094 31.640 1.00 77.69 84 HIS A O 1
ATOM 653 N N . GLY A 1 85 ? -10.995 -10.426 29.686 1.00 76.56 85 GLY A N 1
ATOM 654 C CA . GLY A 1 85 ? -12.158 -9.745 30.242 1.00 76.56 85 GLY A CA 1
ATOM 655 C C . GLY A 1 85 ? -13.091 -10.701 30.977 1.00 76.56 85 GLY A C 1
ATOM 656 O O . GLY A 1 85 ? -13.551 -10.364 32.062 1.00 76.56 85 GLY A O 1
ATOM 657 N N . ARG A 1 86 ? -13.312 -11.914 30.449 1.00 77.81 86 ARG A N 1
ATOM 658 C CA . ARG A 1 86 ? -14.083 -12.954 31.153 1.00 77.81 86 ARG A CA 1
ATOM 659 C C . ARG A 1 86 ? -13.458 -13.310 32.500 1.00 77.81 86 ARG A C 1
ATOM 661 O O . ARG A 1 86 ? -14.166 -13.299 33.497 1.00 77.81 86 ARG A O 1
ATOM 668 N N . GLN A 1 87 ? -12.140 -13.500 32.549 1.00 77.25 87 GLN A N 1
ATOM 669 C CA . GLN A 1 87 ? -11.430 -13.795 33.800 1.00 77.25 87 GLN A CA 1
ATOM 670 C C . GLN A 1 87 ? -11.522 -12.642 34.810 1.00 77.25 87 GLN A C 1
ATOM 672 O O . GLN A 1 87 ? -11.679 -12.873 36.006 1.00 77.25 87 GLN A O 1
ATOM 677 N N . ILE A 1 88 ? -11.437 -11.392 34.344 1.00 75.12 88 ILE A N 1
ATOM 678 C CA . ILE A 1 88 ? -11.576 -10.212 35.211 1.00 75.12 88 ILE A CA 1
ATOM 679 C C . ILE A 1 88 ? -13.008 -10.100 35.744 1.00 75.12 88 ILE A C 1
ATOM 681 O O . ILE A 1 88 ? -13.189 -9.802 36.920 1.00 75.12 88 ILE A O 1
ATOM 685 N N . VAL A 1 89 ? -14.019 -10.363 34.911 1.00 73.81 89 VAL A N 1
ATOM 686 C CA . VAL A 1 89 ? -15.433 -10.341 35.318 1.00 73.81 89 VAL A CA 1
ATOM 687 C C . VAL A 1 89 ? -15.740 -11.458 36.313 1.00 73.81 89 VAL A C 1
ATOM 689 O O . VAL A 1 89 ? -16.424 -11.201 37.299 1.00 73.81 89 VAL A O 1
ATOM 692 N N . GLU A 1 90 ? -15.217 -12.666 36.103 1.00 75.00 90 GLU A N 1
ATOM 693 C CA . GLU A 1 90 ? -15.370 -13.790 37.036 1.00 75.00 90 GLU A CA 1
ATOM 694 C C . GLU A 1 90 ? -14.732 -13.475 38.394 1.00 75.00 90 GLU A C 1
ATOM 696 O O . GLU A 1 90 ? -15.418 -13.523 39.414 1.00 75.00 90 GLU A O 1
ATOM 701 N N . ARG A 1 91 ? -13.475 -13.011 38.408 1.00 70.25 91 ARG A N 1
ATOM 702 C CA . ARG A 1 91 ? -12.789 -12.603 39.648 1.00 70.25 91 ARG A CA 1
ATOM 703 C C . ARG A 1 91 ? -13.468 -11.424 40.341 1.00 70.25 91 ARG A C 1
ATOM 705 O O . ARG A 1 91 ? -13.548 -11.382 41.563 1.00 70.25 91 ARG A O 1
ATOM 712 N N . ALA A 1 92 ? -13.978 -10.457 39.579 1.00 67.62 92 ALA A N 1
ATOM 713 C CA . ALA A 1 92 ? -14.733 -9.345 40.141 1.00 67.62 92 ALA A CA 1
ATOM 714 C C . ALA A 1 92 ? -16.068 -9.813 40.733 1.00 67.62 92 ALA A C 1
ATOM 716 O O . ALA A 1 92 ? -16.485 -9.275 41.753 1.00 67.62 92 ALA A O 1
ATOM 717 N N . LYS A 1 93 ? -16.725 -10.817 40.139 1.00 66.88 93 LYS A N 1
ATOM 718 C CA . LYS A 1 93 ? -17.969 -11.398 40.659 1.00 66.88 93 LYS A CA 1
ATOM 719 C C . LYS A 1 93 ? -17.732 -12.172 41.958 1.00 66.88 93 LYS A C 1
ATOM 721 O O . LYS A 1 93 ? -18.544 -12.051 42.869 1.00 66.88 93 LYS A O 1
ATOM 726 N N . GLU A 1 94 ? -16.612 -12.882 42.072 1.00 63.88 94 GLU A N 1
ATOM 727 C CA . GLU A 1 94 ? -16.187 -13.553 43.311 1.00 63.88 94 GLU A CA 1
ATOM 728 C C . GLU A 1 94 ? -15.855 -12.552 44.425 1.00 63.88 94 GLU A C 1
ATOM 730 O O . GLU A 1 94 ? -16.287 -12.727 45.557 1.00 63.88 94 GLU A O 1
ATOM 735 N N . LEU A 1 95 ? -15.158 -11.460 44.101 1.00 61.97 95 LEU A N 1
ATOM 736 C CA . LEU A 1 95 ? -14.773 -10.434 45.081 1.00 61.97 95 LEU A CA 1
ATOM 737 C C . LEU A 1 95 ? -15.891 -9.428 45.410 1.00 61.97 95 LEU A C 1
ATOM 739 O O . LEU A 1 95 ? -15.786 -8.703 46.396 1.00 61.97 95 LEU A O 1
ATOM 743 N N . SER A 1 96 ? -16.938 -9.346 44.583 1.00 55.06 96 SER A N 1
ATOM 744 C CA . SER A 1 96 ? -18.052 -8.391 44.751 1.00 55.06 96 SER A CA 1
ATOM 745 C C . SER A 1 96 ? -19.357 -9.042 45.206 1.00 55.06 96 SER A C 1
ATOM 747 O O . SER A 1 96 ? -20.350 -8.331 45.373 1.00 55.06 96 SER A O 1
ATOM 749 N N . THR A 1 97 ? -19.377 -10.364 45.391 1.00 56.81 97 THR A N 1
ATOM 750 C CA . THR A 1 97 ? -20.499 -11.047 46.038 1.00 56.81 97 THR A CA 1
ATOM 751 C C . THR A 1 97 ? -20.263 -10.991 47.540 1.00 56.81 97 THR A C 1
ATOM 753 O O . THR A 1 97 ? -19.488 -11.765 48.086 1.00 56.81 97 THR A O 1
ATOM 756 N N . ASP A 1 98 ? -20.902 -10.025 48.195 1.00 56.66 98 ASP A N 1
ATOM 757 C CA . ASP A 1 98 ? -21.080 -10.049 49.647 1.00 56.66 98 ASP A CA 1
ATOM 758 C C . ASP A 1 98 ? -21.966 -11.254 50.027 1.00 56.66 98 ASP A C 1
ATOM 760 O O . ASP A 1 98 ? -22.690 -11.763 49.161 1.00 56.66 98 ASP A O 1
ATOM 764 N N . GLU A 1 99 ? -21.959 -11.699 51.290 1.00 54.12 99 GLU A N 1
ATOM 765 C CA . GLU A 1 99 ? -22.636 -12.929 51.781 1.00 54.12 99 GLU A CA 1
ATOM 766 C C . GLU A 1 99 ? -24.157 -13.013 51.479 1.00 54.12 99 GLU A C 1
ATOM 768 O O . GLU A 1 99 ? -24.811 -14.015 51.758 1.00 54.12 99 GLU A O 1
ATOM 773 N N . GLN A 1 100 ? -24.735 -11.973 50.871 1.00 53.19 100 GLN A N 1
ATOM 774 C CA . GLN A 1 100 ? -26.156 -11.794 50.570 1.00 53.19 100 GLN A CA 1
ATOM 775 C C . GLN A 1 100 ? -26.480 -11.689 49.061 1.00 53.19 100 GLN A C 1
ATOM 777 O O . GLN A 1 100 ? -27.622 -11.409 48.699 1.00 53.19 100 GLN A O 1
ATOM 782 N N . GLY A 1 101 ? -25.519 -11.911 48.153 1.00 54.12 101 GLY A N 1
ATOM 783 C CA . GLY A 1 101 ? -25.817 -12.149 46.729 1.00 54.12 101 GLY A CA 1
ATOM 784 C C . GLY A 1 101 ? -26.307 -10.944 45.908 1.00 54.12 101 GLY A C 1
ATOM 785 O O . GLY A 1 101 ? -26.843 -11.135 44.815 1.00 54.12 101 GLY A O 1
ATOM 786 N N . THR A 1 102 ? -26.137 -9.707 46.386 1.00 55.25 102 THR A N 1
ATOM 787 C CA . THR A 1 102 ? -26.631 -8.496 45.703 1.00 55.25 102 THR A CA 1
ATOM 788 C C . THR A 1 102 ? -25.494 -7.640 45.109 1.00 55.25 102 THR A C 1
ATOM 790 O O . THR A 1 102 ? -24.620 -7.175 45.840 1.00 55.25 102 THR A O 1
ATOM 793 N N . PRO A 1 103 ? -25.466 -7.390 43.781 1.00 54.28 103 PRO A N 1
ATOM 794 C CA . PRO A 1 103 ? -24.454 -6.533 43.158 1.00 54.28 103 PRO A CA 1
ATOM 795 C C . PRO A 1 103 ? -24.707 -5.042 43.454 1.00 54.28 103 PRO A C 1
ATOM 797 O O . PRO A 1 103 ? -25.828 -4.550 43.320 1.00 54.28 103 PRO A O 1
ATOM 800 N N . LYS A 1 104 ? -23.653 -4.293 43.819 1.00 52.03 104 LYS A N 1
ATOM 801 C CA . LYS A 1 104 ? -23.739 -2.850 44.124 1.00 52.03 104 LYS A CA 1
ATOM 802 C C . LYS A 1 104 ? -24.124 -2.025 42.872 1.00 52.03 104 LYS A C 1
ATOM 804 O O . LYS A 1 104 ? -23.444 -2.131 41.851 1.00 52.03 104 LYS A O 1
ATOM 809 N N . PRO A 1 105 ? -25.134 -1.133 42.934 1.00 49.16 105 PRO A N 1
ATOM 810 C CA . PRO A 1 105 ? -25.684 -0.427 41.764 1.00 49.16 105 PRO A CA 1
ATOM 811 C C . PRO A 1 105 ? -24.836 0.741 41.204 1.00 49.16 105 PRO A C 1
ATOM 813 O O . PRO A 1 105 ? -25.226 1.356 40.216 1.00 49.16 105 PRO A O 1
ATOM 816 N N . ALA A 1 106 ? -23.668 1.060 41.775 1.00 51.94 106 ALA A N 1
ATOM 817 C CA . ALA A 1 106 ? -22.874 2.250 41.412 1.00 51.94 106 ALA A CA 1
ATOM 818 C C . ALA A 1 106 ? -21.883 2.064 40.233 1.00 51.94 106 ALA A C 1
ATOM 820 O O . ALA A 1 106 ? -21.116 2.968 39.909 1.00 51.94 106 ALA A O 1
ATOM 821 N N . VAL A 1 107 ? -21.883 0.905 39.569 1.00 54.53 107 VAL A N 1
ATOM 822 C CA . VAL A 1 107 ? -20.860 0.501 38.582 1.00 54.53 107 VAL A CA 1
ATOM 823 C C . VAL A 1 107 ? -20.967 1.112 37.159 1.00 54.53 107 VAL A C 1
ATOM 825 O O . VAL A 1 107 ? -19.926 1.204 36.498 1.00 54.53 107 VAL A O 1
ATOM 828 N N . PRO A 1 108 ? -22.121 1.571 36.622 1.00 56.97 108 PRO A N 1
ATOM 829 C CA . PRO A 1 108 ? -22.228 1.780 35.174 1.00 56.97 108 PRO A CA 1
ATOM 830 C C . PRO A 1 108 ? -21.389 2.954 34.636 1.00 56.97 108 PRO A C 1
ATOM 832 O O . PRO A 1 108 ? -20.851 2.845 33.536 1.00 56.97 108 PRO A O 1
ATOM 835 N N . LEU A 1 109 ? -21.191 4.042 35.395 1.00 59.50 109 LEU A N 1
ATOM 836 C CA . LEU A 1 109 ? -20.391 5.183 34.913 1.00 59.50 109 LEU A CA 1
ATOM 837 C C . LEU A 1 109 ? -18.885 4.878 34.830 1.00 59.50 109 LEU A C 1
ATOM 839 O O . LEU A 1 109 ? -18.225 5.281 33.871 1.00 59.50 109 LEU A O 1
ATOM 843 N N . ALA A 1 110 ? -18.337 4.148 35.806 1.00 61.75 110 ALA A N 1
ATOM 844 C CA . ALA A 1 110 ? -16.912 3.809 35.831 1.00 61.75 110 ALA A CA 1
ATOM 845 C C . ALA A 1 110 ? -16.537 2.839 34.697 1.00 61.75 110 ALA A C 1
ATOM 847 O O . ALA A 1 110 ? -15.480 2.978 34.081 1.00 61.75 110 ALA A O 1
ATOM 848 N N . ALA A 1 111 ? -17.434 1.904 34.366 1.00 71.00 111 ALA A N 1
ATOM 849 C CA . ALA A 1 111 ? -17.236 0.955 33.273 1.00 71.00 111 ALA A CA 1
ATOM 850 C C . ALA A 1 111 ? -17.192 1.640 31.895 1.00 71.00 111 ALA A C 1
ATOM 852 O O . ALA A 1 111 ? -16.360 1.285 31.059 1.00 71.00 111 ALA A O 1
ATOM 853 N N . VAL A 1 112 ? -18.034 2.655 31.662 1.00 74.94 112 VAL A N 1
ATOM 854 C CA . VAL A 1 112 ? -18.049 3.406 30.393 1.00 74.94 112 VAL A CA 1
ATOM 855 C C . VAL A 1 112 ? -16.757 4.206 30.210 1.00 74.94 112 VAL A C 1
ATOM 857 O O . VAL A 1 112 ? -16.158 4.166 29.135 1.00 74.94 112 VAL A O 1
ATOM 860 N N . LEU A 1 113 ? -16.271 4.878 31.259 1.00 76.94 113 LEU A N 1
ATOM 861 C CA . LEU A 1 113 ? -15.001 5.614 31.206 1.00 76.94 113 LEU A CA 1
ATOM 862 C C . LEU A 1 113 ? -13.795 4.681 31.006 1.00 76.94 113 LEU A C 1
ATOM 864 O O . LEU A 1 113 ? -12.896 4.990 30.219 1.00 76.94 113 LEU A O 1
ATOM 868 N N . ALA A 1 114 ? -13.785 3.515 31.655 1.00 78.38 114 ALA A N 1
ATOM 869 C CA . ALA A 1 114 ? -12.758 2.496 31.443 1.00 78.38 114 ALA A CA 1
ATOM 870 C C . ALA A 1 114 ? -12.782 1.947 30.002 1.00 78.38 114 ALA A C 1
ATOM 872 O O . ALA A 1 114 ? -11.740 1.829 29.362 1.00 78.38 114 ALA A O 1
ATOM 873 N N . ALA A 1 115 ? -13.965 1.686 29.440 1.00 79.81 115 ALA A N 1
ATOM 874 C CA . ALA A 1 115 ? -14.089 1.244 28.053 1.00 79.81 115 ALA A CA 1
ATOM 875 C C . ALA A 1 115 ? -13.594 2.316 27.064 1.00 79.81 115 ALA A C 1
ATOM 877 O O . ALA A 1 115 ? -12.818 2.008 26.158 1.00 79.81 115 ALA A O 1
ATOM 878 N N . LEU A 1 116 ? -13.976 3.583 27.263 1.00 84.69 116 LEU A N 1
ATOM 879 C CA . LEU A 1 116 ? -13.534 4.695 26.414 1.00 84.69 116 LEU A CA 1
ATOM 880 C C . LEU A 1 116 ? -12.017 4.904 26.472 1.00 84.69 116 LEU A C 1
ATOM 882 O O . LEU A 1 116 ? -11.387 5.116 25.436 1.00 84.69 116 LEU A O 1
ATOM 886 N N . THR A 1 117 ? -11.412 4.809 27.657 1.00 82.88 117 THR A N 1
ATOM 887 C CA . THR A 1 117 ? -9.953 4.927 27.806 1.00 82.88 117 THR A CA 1
ATOM 888 C C . THR A 1 117 ? -9.215 3.763 27.152 1.00 82.88 117 THR A C 1
ATOM 890 O O . THR A 1 117 ? -8.234 4.009 26.451 1.00 82.88 117 THR A O 1
ATOM 893 N N . VAL A 1 118 ? -9.703 2.524 27.277 1.00 83.12 118 VAL A N 1
ATOM 894 C CA . VAL A 1 118 ? -9.131 1.356 26.581 1.00 83.12 118 VAL A CA 1
ATOM 895 C C . VAL A 1 118 ? -9.208 1.525 25.063 1.00 83.12 118 VAL A C 1
ATOM 897 O O . VAL A 1 118 ? -8.207 1.308 24.379 1.00 83.12 118 VAL A O 1
ATOM 900 N N . VAL A 1 119 ? -10.350 1.974 24.529 1.00 83.38 119 VAL A N 1
ATOM 901 C CA . VAL A 1 119 ? -10.509 2.251 23.090 1.00 83.38 119 VAL A CA 1
ATOM 902 C C . VAL A 1 119 ? -9.540 3.344 22.635 1.00 83.38 119 VAL A C 1
ATOM 904 O O . VAL A 1 119 ? -8.830 3.170 21.644 1.00 83.38 119 VAL A O 1
ATOM 907 N N . LEU A 1 120 ? -9.446 4.450 23.375 1.00 86.50 120 LEU A N 1
ATOM 908 C CA . LEU A 1 120 ? -8.549 5.557 23.042 1.00 86.50 120 LEU A CA 1
ATOM 909 C C . LEU A 1 120 ? -7.071 5.133 23.076 1.00 86.50 120 LEU A C 1
ATOM 911 O O . LEU A 1 120 ? -6.289 5.533 22.212 1.00 86.50 120 LEU A O 1
ATOM 915 N N . LEU A 1 121 ? -6.682 4.292 24.035 1.00 80.25 121 LEU A N 1
ATOM 916 C CA . LEU A 1 121 ? -5.316 3.784 24.174 1.00 80.25 121 LEU A CA 1
ATOM 917 C C . LEU A 1 121 ? -4.985 2.753 23.083 1.00 80.25 121 LEU A C 1
ATOM 919 O O . LEU A 1 121 ? -3.889 2.802 22.523 1.00 80.25 121 LEU A O 1
ATOM 923 N N . ALA A 1 122 ? -5.939 1.898 22.700 1.00 77.12 122 ALA A N 1
ATOM 924 C CA . ALA A 1 122 ? -5.802 0.990 21.560 1.00 77.12 122 ALA A CA 1
ATOM 925 C C . ALA A 1 122 ? -5.593 1.761 20.243 1.00 77.12 122 ALA A C 1
ATOM 927 O O . ALA A 1 122 ? -4.657 1.463 19.501 1.00 77.12 122 ALA A O 1
ATOM 928 N N . VAL A 1 123 ? -6.376 2.821 20.004 1.00 80.75 123 VAL A N 1
ATOM 929 C CA . VAL A 1 123 ? -6.206 3.709 18.836 1.00 80.75 123 VAL A CA 1
ATOM 930 C C . VAL A 1 123 ? -4.864 4.445 18.877 1.00 80.75 123 VAL A C 1
ATOM 932 O O . VAL A 1 123 ? -4.215 4.634 17.849 1.00 80.75 123 VAL A O 1
ATOM 935 N N . ARG A 1 124 ? -4.404 4.867 20.059 1.00 83.44 124 ARG A N 1
ATOM 936 C CA . ARG A 1 124 ? -3.113 5.555 20.203 1.00 83.44 124 ARG A CA 1
ATOM 937 C C . ARG A 1 124 ? -1.927 4.608 20.002 1.00 83.44 124 ARG A C 1
ATOM 939 O O . ARG A 1 124 ? -0.904 5.036 19.474 1.00 83.44 124 ARG A O 1
ATOM 946 N N . ARG A 1 125 ? -2.071 3.336 20.384 1.00 77.50 125 ARG A N 1
ATOM 947 C CA . ARG A 1 125 ? -1.075 2.277 20.172 1.00 77.50 125 ARG A CA 1
ATOM 948 C C . ARG A 1 125 ? -1.038 1.787 18.727 1.00 77.50 125 ARG A C 1
ATOM 950 O O . ARG A 1 125 ? 0.026 1.399 18.279 1.00 77.50 125 ARG A O 1
ATOM 957 N N . SER A 1 126 ? -2.149 1.830 17.993 1.00 68.19 126 SER A N 1
ATOM 958 C CA . SER A 1 126 ? -2.154 1.495 16.561 1.00 68.19 126 SER A CA 1
ATOM 959 C C . SER A 1 126 ? -1.587 2.609 15.673 1.00 68.19 126 SER A C 1
ATOM 961 O O . SER A 1 126 ? -1.364 2.384 14.487 1.00 68.19 126 SER A O 1
ATOM 963 N N . ARG A 1 127 ? -1.422 3.824 16.218 1.00 68.00 127 ARG A N 1
ATOM 964 C CA . ARG A 1 127 ? -0.853 4.994 15.526 1.00 68.00 127 ARG A CA 1
ATOM 965 C C . ARG A 1 127 ? 0.634 5.232 15.816 1.00 68.00 127 ARG A C 1
ATOM 967 O O . ARG A 1 127 ? 1.216 6.090 15.161 1.00 68.00 127 ARG A O 1
ATOM 974 N N . ARG A 1 128 ? 1.209 4.556 16.813 1.00 57.59 128 ARG A N 1
ATOM 975 C CA . ARG A 1 128 ? 2.650 4.564 17.106 1.00 57.59 128 ARG A CA 1
ATOM 976 C C . ARG A 1 128 ? 3.295 3.334 16.496 1.00 57.59 128 ARG A C 1
ATOM 978 O O . ARG A 1 128 ? 4.448 3.476 16.053 1.00 57.59 128 ARG A O 1
#

InterPro domains:
  IPR022062 Protein of unknown function DUF3618 [PF12277] (30-74)

Sequence (128 aa):
MSNATSRKYRRPVIVTTPSSPDTPRPAKDASADQIEADIERTRAELGHTVDALSEKLDVKSQARNKVDDVKQRATEQARTAQVHGRQIVERAKELSTDEQGTPKPAVPLAAVLAALTVVLLAVRRSRR

Radius of gyration: 35.89 Å; chains: 1; bounding box: 56×61×108 Å

pLDDT: mean 74.69, std 12.99, range [47.12, 92.0]

Organism: NCBI:txid1854586

Foldseek 3Di:
DDDDDDPDDPDPPPPPDPPPPPQDQDDPPDDPVRNVVSVVVVVVVVVVVVVVVVVVVPVVVVVVVVVVVVVVVVVVVVVVCVVVVVVVVVVCCVVQQDPPRDHDPPPDVVVVVVVVVVVVVVVVVVVD